Protein AF-A0AAD5X276-F1 (afdb_monomer_lite)

Sequence (140 aa):
MAKGLRSKTKRHFRTIRRQEVFGPVEEARLARLAQKQADAALQEPIKVHQPSSSTSSSSDHSEPTETEDRGRTPAETTSSSTAANDTAMEVDAAPMTKLEKERFMMTGNAFKRRQKARAKSLKRVTGGKVKKGGKAGKKK

InterPro domains:
  IPR019434 Domain of unknown function DUF2423 [PF10338] (1-43)

Foldseek 3Di:
DDDDPPDPVNVVVVVVCCVPPVVVVVVVVVVVVVVVVVVCVPDDPPPPPPPPDDDDDDDDDDDDDDDDDDDDDDDDDDDDDDDDDDDDDPPPPDPPDPLVVLCVPDDVVVSVVVVVVVVVVVCVVVVDDPPPPPPPDDDD

Structure (mmCIF, N/CA/C/O backbone):
data_AF-A0AAD5X276-F1
#
_entry.id   AF-A0AAD5X276-F1
#
loop_
_atom_site.group_PDB
_atom_site.id
_atom_site.type_symbol
_atom_site.label_atom_id
_atom_site.label_alt_id
_atom_site.label_comp_id
_atom_site.label_asym_id
_atom_site.label_entity_id
_atom_site.label_seq_id
_atom_site.pdbx_PDB_ins_code
_atom_site.Cartn_x
_atom_site.Cartn_y
_atom_site.Cartn_z
_atom_site.occupancy
_atom_site.B_iso_or_equiv
_atom_site.auth_seq_id
_atom_site.auth_comp_id
_atom_site.auth_asym_id
_atom_site.auth_atom_id
_atom_site.pdbx_PDB_model_num
ATOM 1 N N . MET A 1 1 ? 16.000 -15.909 -18.037 1.00 77.94 1 MET A N 1
ATOM 2 C CA . MET A 1 1 ? 16.535 -15.303 -16.792 1.00 77.94 1 MET A CA 1
ATOM 3 C C . MET A 1 1 ? 15.391 -14.832 -15.907 1.00 77.94 1 MET A C 1
ATOM 5 O O . MET A 1 1 ? 14.547 -14.070 -16.375 1.00 77.94 1 MET A O 1
ATOM 9 N N . ALA A 1 2 ? 15.356 -15.263 -14.646 1.00 92.38 2 ALA A N 1
ATOM 10 C CA . ALA A 1 2 ? 14.401 -14.735 -13.677 1.00 92.38 2 ALA A CA 1
ATOM 11 C C . ALA A 1 2 ? 14.634 -13.230 -13.449 1.00 92.38 2 ALA A C 1
ATOM 13 O O . ALA A 1 2 ? 15.759 -12.732 -13.510 1.00 92.38 2 ALA A O 1
ATOM 14 N N . LYS A 1 3 ? 13.558 -12.479 -13.202 1.00 96.12 3 LYS A N 1
ATOM 15 C CA . LYS A 1 3 ? 13.661 -11.052 -12.874 1.00 96.12 3 LYS A CA 1
ATOM 16 C C . LYS A 1 3 ? 14.085 -10.898 -11.413 1.00 96.12 3 LYS A C 1
ATOM 18 O O . LYS A 1 3 ? 13.447 -11.461 -10.531 1.00 96.12 3 LYS A O 1
ATOM 23 N N . GLY A 1 4 ? 15.106 -10.079 -11.155 1.00 97.81 4 GLY A N 1
ATOM 24 C CA . GLY A 1 4 ? 15.561 -9.794 -9.792 1.00 97.81 4 GLY A CA 1
ATOM 25 C C . GLY A 1 4 ? 14.534 -9.026 -8.947 1.00 97.81 4 GLY A C 1
ATOM 26 O O . GLY A 1 4 ? 13.644 -8.347 -9.475 1.00 97.81 4 GLY A O 1
ATOM 27 N N . LEU A 1 5 ? 14.711 -9.068 -7.622 1.00 95.50 5 LEU A N 1
ATOM 28 C CA . LEU A 1 5 ? 13.820 -8.451 -6.625 1.00 95.50 5 LEU A CA 1
ATOM 29 C C . LEU A 1 5 ? 13.584 -6.951 -6.861 1.00 95.50 5 LEU A C 1
ATOM 31 O O . LEU A 1 5 ? 12.485 -6.438 -6.656 1.00 95.50 5 LEU A O 1
ATOM 35 N N . ARG A 1 6 ? 14.626 -6.243 -7.309 1.00 96.62 6 ARG A N 1
ATOM 36 C CA . ARG A 1 6 ? 14.604 -4.790 -7.537 1.00 96.62 6 ARG A CA 1
ATOM 37 C C . ARG A 1 6 ? 14.186 -4.404 -8.960 1.00 96.62 6 ARG A C 1
ATOM 39 O O . ARG A 1 6 ? 14.216 -3.220 -9.289 1.00 96.62 6 ARG A O 1
ATOM 46 N N . SER A 1 7 ? 13.803 -5.368 -9.801 1.00 98.19 7 SER A N 1
ATOM 47 C CA . SER A 1 7 ? 13.354 -5.085 -11.167 1.00 98.19 7 SER A CA 1
ATOM 48 C C . SER A 1 7 ? 12.103 -4.197 -11.174 1.00 98.19 7 SER A C 1
ATOM 50 O O . SER A 1 7 ? 11.211 -4.339 -10.334 1.00 98.19 7 SER A O 1
ATOM 52 N N . LYS A 1 8 ? 12.033 -3.266 -12.136 1.00 97.50 8 LYS A N 1
ATOM 53 C CA . LYS A 1 8 ? 10.943 -2.278 -12.225 1.00 97.50 8 LYS A CA 1
ATOM 54 C C . LYS A 1 8 ? 9.577 -2.947 -12.360 1.00 97.50 8 LYS A C 1
ATOM 56 O O . LYS A 1 8 ? 8.656 -2.603 -11.631 1.00 97.50 8 LYS A O 1
ATOM 61 N N . THR A 1 9 ? 9.488 -3.960 -13.217 1.00 97.44 9 THR A N 1
ATOM 62 C CA . THR A 1 9 ? 8.262 -4.726 -13.454 1.00 97.44 9 THR A CA 1
ATOM 63 C C . THR A 1 9 ? 7.765 -5.415 -12.179 1.00 97.44 9 THR A C 1
ATOM 65 O O . THR A 1 9 ? 6.607 -5.252 -11.808 1.00 97.44 9 THR A O 1
ATOM 68 N N . LYS A 1 10 ? 8.634 -6.123 -11.436 1.00 97.56 10 LYS A N 1
ATOM 69 C CA . LYS A 1 10 ? 8.231 -6.767 -10.172 1.00 97.56 10 LYS A CA 1
ATOM 70 C C . LYS A 1 10 ? 7.850 -5.745 -9.103 1.00 97.56 10 LYS A C 1
ATOM 72 O O . LYS A 1 10 ? 6.915 -5.994 -8.350 1.00 97.56 10 LYS A O 1
ATOM 77 N N . ARG A 1 11 ? 8.538 -4.599 -9.033 1.00 98.12 11 ARG A N 1
ATOM 78 C CA . ARG A 1 11 ? 8.180 -3.515 -8.105 1.00 98.12 11 ARG A CA 1
ATOM 79 C C . ARG A 1 11 ?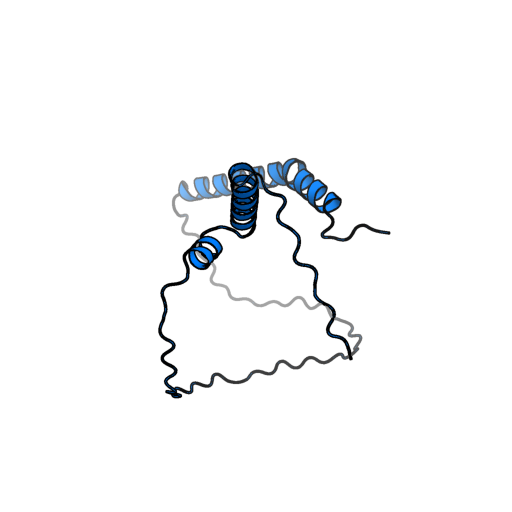 6.789 -2.962 -8.410 1.00 98.12 11 ARG A C 1
ATOM 81 O O . ARG A 1 11 ? 5.999 -2.838 -7.486 1.00 98.12 11 ARG A O 1
ATOM 88 N N . HIS A 1 12 ? 6.487 -2.701 -9.680 1.00 98.19 12 HIS A N 1
ATOM 89 C CA . HIS A 1 12 ? 5.184 -2.197 -10.109 1.00 98.19 12 HIS A CA 1
ATOM 90 C C . HIS A 1 12 ? 4.044 -3.150 -9.718 1.00 98.19 12 HIS A C 1
ATOM 92 O O . HIS A 1 12 ? 3.128 -2.738 -9.016 1.00 98.19 12 HIS A O 1
ATOM 98 N N . PHE A 1 13 ? 4.169 -4.447 -10.017 1.00 98.06 13 PHE A N 1
ATOM 99 C CA . PHE A 1 13 ? 3.175 -5.447 -9.598 1.00 98.06 13 PHE A CA 1
ATOM 100 C C . PHE A 1 13 ? 3.039 -5.601 -8.077 1.00 98.06 13 PHE A C 1
ATOM 102 O O . PHE A 1 13 ? 1.995 -6.021 -7.585 1.00 98.06 13 PHE A O 1
ATOM 109 N N . ARG A 1 14 ? 4.090 -5.312 -7.300 1.00 97.81 14 ARG A N 1
ATOM 110 C CA . ARG A 1 14 ? 3.983 -5.274 -5.832 1.00 97.81 14 ARG A CA 1
ATOM 111 C C . ARG A 1 14 ? 3.217 -4.043 -5.365 1.00 97.81 14 ARG A C 1
ATOM 113 O O . ARG A 1 14 ? 2.455 -4.169 -4.420 1.00 97.81 14 ARG A O 1
ATOM 120 N N . THR A 1 15 ? 3.411 -2.889 -6.001 1.00 98.31 15 THR A N 1
ATOM 121 C CA . THR A 1 15 ? 2.631 -1.681 -5.703 1.00 98.31 15 THR A CA 1
ATOM 122 C C . THR A 1 15 ? 1.148 -1.911 -5.971 1.00 98.31 15 THR A C 1
ATOM 124 O O . THR A 1 15 ? 0.356 -1.662 -5.074 1.00 98.31 15 THR A O 1
ATOM 127 N N . ILE A 1 16 ? 0.803 -2.479 -7.131 1.00 98.06 16 ILE A N 1
ATOM 128 C CA . ILE A 1 16 ? -0.586 -2.820 -7.481 1.00 98.06 16 ILE A CA 1
ATOM 129 C C . ILE A 1 16 ? -1.194 -3.734 -6.412 1.00 98.06 16 ILE A C 1
ATOM 131 O O . ILE A 1 16 ? -2.187 -3.382 -5.791 1.00 98.06 16 ILE A O 1
ATOM 135 N N . ARG A 1 17 ? -0.533 -4.855 -6.086 1.00 98.12 17 ARG A N 1
ATOM 136 C CA . ARG A 1 17 ? -1.032 -5.777 -5.050 1.00 98.12 17 ARG A CA 1
ATOM 137 C C . ARG A 1 17 ? -1.181 -5.131 -3.672 1.00 98.12 17 ARG A C 1
ATOM 139 O O . ARG A 1 17 ? -2.115 -5.459 -2.953 1.00 98.12 17 ARG A O 1
ATOM 146 N N . ARG A 1 18 ? -0.271 -4.231 -3.290 1.00 98.12 18 ARG A N 1
ATOM 147 C CA . ARG A 1 18 ? -0.386 -3.484 -2.027 1.00 98.12 18 ARG A CA 1
ATOM 148 C C . ARG A 1 18 ? -1.633 -2.614 -1.995 1.00 98.12 18 ARG A C 1
ATOM 150 O O . ARG A 1 18 ? -2.264 -2.561 -0.958 1.00 98.12 18 ARG A O 1
ATOM 157 N N . GLN A 1 19 ? -1.973 -1.965 -3.102 1.00 97.25 19 GLN A N 1
ATOM 158 C CA . GLN A 1 19 ? -3.131 -1.076 -3.171 1.00 97.25 19 GLN A CA 1
ATOM 159 C C . GLN A 1 19 ? -4.441 -1.858 -3.277 1.00 97.25 19 GLN A C 1
ATOM 161 O O . GLN A 1 19 ? -5.358 -1.613 -2.508 1.00 97.25 19 GLN A O 1
ATOM 166 N N . GLU A 1 20 ? -4.512 -2.822 -4.192 1.00 97.75 20 GLU A N 1
ATOM 167 C CA . GLU A 1 20 ? -5.773 -3.485 -4.537 1.00 97.75 20 GLU A CA 1
ATOM 168 C C . GLU A 1 20 ? -6.126 -4.643 -3.602 1.00 97.75 20 GLU A C 1
ATOM 170 O O . GLU A 1 20 ? -7.295 -4.861 -3.308 1.00 97.75 20 GLU A O 1
ATOM 175 N N . VAL A 1 21 ? -5.126 -5.400 -3.137 1.00 97.12 21 VAL A N 1
ATOM 176 C CA . VAL A 1 21 ? -5.362 -6.627 -2.358 1.00 97.12 21 VAL A CA 1
ATOM 177 C C . VAL A 1 21 ? -5.140 -6.386 -0.871 1.00 97.12 21 VAL A C 1
ATOM 179 O O . VAL A 1 21 ? -5.981 -6.748 -0.055 1.00 97.12 21 VAL A O 1
ATOM 182 N N . PHE A 1 22 ? -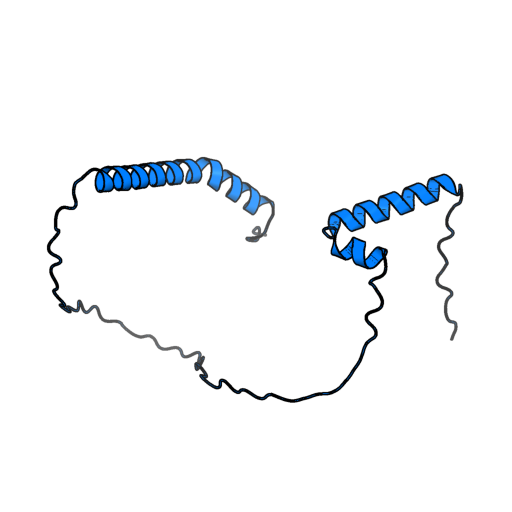4.004 -5.791 -0.501 1.00 97.88 22 PHE A N 1
ATOM 183 C CA . PHE A 1 22 ? -3.628 -5.655 0.911 1.00 97.88 22 PHE A CA 1
ATOM 184 C C . PHE A 1 22 ? -4.196 -4.393 1.572 1.00 97.88 22 PHE A C 1
ATOM 186 O O . PHE A 1 22 ? -4.608 -4.463 2.725 1.00 97.88 22 PHE A O 1
ATOM 193 N N . GLY A 1 23 ? -4.292 -3.283 0.836 1.00 97.81 23 GLY A N 1
ATOM 194 C CA . GLY A 1 23 ? -4.848 -2.008 1.299 1.00 97.81 23 GLY A CA 1
ATOM 195 C C . GLY A 1 23 ? -6.202 -2.136 2.004 1.00 97.81 23 GLY A C 1
ATOM 196 O O . GLY A 1 23 ? -6.272 -1.831 3.194 1.00 97.81 23 GLY A O 1
ATOM 197 N N . PRO A 1 24 ? -7.256 -2.667 1.351 1.00 97.88 24 PRO A N 1
ATOM 198 C CA . PRO A 1 24 ? -8.582 -2.746 1.972 1.00 97.88 24 PRO A CA 1
ATOM 199 C C . PRO A 1 24 ? -8.613 -3.636 3.224 1.00 97.88 24 PRO A C 1
ATOM 201 O O . PRO A 1 24 ? -9.353 -3.369 4.171 1.00 97.88 24 PRO A O 1
ATOM 204 N N . VAL A 1 25 ? -7.793 -4.691 3.265 1.00 97.88 25 VAL A N 1
ATOM 205 C CA . VAL A 1 25 ? -7.711 -5.599 4.420 1.00 97.88 25 VAL A CA 1
ATOM 206 C C . VAL A 1 25 ? -7.050 -4.909 5.615 1.00 97.88 25 VAL A C 1
ATOM 208 O O . VAL A 1 25 ? -7.506 -5.049 6.752 1.00 97.88 25 VAL A O 1
ATOM 211 N N . GLU A 1 26 ? -5.976 -4.161 5.369 1.00 97.56 26 GLU A N 1
ATOM 212 C CA . GLU A 1 26 ? -5.273 -3.399 6.401 1.00 97.56 26 GLU A CA 1
ATOM 213 C C . GLU A 1 26 ? -6.153 -2.270 6.951 1.00 97.56 26 GLU A C 1
ATOM 215 O O . GLU A 1 26 ? -6.250 -2.116 8.169 1.00 97.56 26 GLU A O 1
ATOM 220 N N . GLU A 1 27 ? -6.872 -1.554 6.086 1.00 97.88 27 GLU A N 1
ATOM 221 C CA . GLU A 1 27 ? -7.824 -0.511 6.482 1.00 97.88 27 GLU A CA 1
ATOM 222 C C . GLU A 1 27 ? -8.952 -1.064 7.364 1.00 97.88 27 GLU A C 1
ATOM 224 O O . GLU A 1 27 ? -9.209 -0.528 8.444 1.00 97.88 27 GLU A O 1
ATOM 229 N N . ALA A 1 28 ? -9.573 -2.185 6.981 1.00 97.50 28 ALA A N 1
ATOM 230 C CA . ALA A 1 28 ? -10.612 -2.828 7.788 1.00 97.50 28 ALA A CA 1
ATOM 231 C C . ALA A 1 28 ? -10.088 -3.277 9.165 1.00 97.50 28 ALA A C 1
ATOM 233 O O . ALA A 1 28 ? -10.779 -3.163 10.183 1.00 97.50 28 ALA A O 1
ATOM 234 N N . ARG A 1 29 ? -8.842 -3.764 9.225 1.00 98.25 29 ARG A N 1
ATOM 235 C CA . ARG A 1 29 ? -8.187 -4.128 10.487 1.00 98.25 29 ARG A CA 1
ATOM 236 C C . ARG A 1 29 ? -7.960 -2.904 11.373 1.00 98.25 29 ARG A C 1
ATOM 238 O O . ARG A 1 29 ? -8.217 -2.988 12.574 1.00 98.25 29 ARG A O 1
ATOM 245 N N . LEU A 1 30 ? -7.498 -1.793 10.802 1.00 97.75 30 LEU A N 1
ATOM 246 C CA . LEU A 1 30 ? -7.296 -0.539 11.529 1.00 97.75 30 LEU A CA 1
ATOM 247 C C . LEU A 1 30 ? -8.619 0.023 12.054 1.00 97.75 30 LEU A C 1
ATOM 249 O O . LEU A 1 30 ? -8.686 0.388 13.224 1.00 97.75 30 LEU A O 1
ATOM 253 N N . ALA A 1 31 ? -9.682 -0.001 11.248 1.00 97.62 31 ALA A N 1
ATOM 254 C CA . ALA A 1 31 ? -11.015 0.421 11.674 1.00 97.62 31 ALA A CA 1
ATOM 255 C C . ALA A 1 31 ? -11.521 -0.406 12.868 1.00 97.62 31 ALA A C 1
ATOM 257 O O . ALA A 1 31 ? -11.977 0.155 13.863 1.00 97.62 31 ALA A O 1
ATOM 258 N N . ARG A 1 32 ? -11.359 -1.736 12.826 1.00 97.81 32 ARG A N 1
ATOM 259 C CA . ARG A 1 32 ? -11.728 -2.617 13.947 1.00 97.81 32 ARG A CA 1
ATOM 260 C C . ARG A 1 32 ? -10.922 -2.316 15.213 1.00 97.81 32 ARG A C 1
ATOM 262 O O . ARG A 1 32 ? -11.467 -2.384 16.310 1.00 97.81 32 ARG A O 1
ATOM 269 N N . LEU A 1 33 ? -9.625 -2.035 15.091 1.00 97.62 33 LEU A N 1
ATOM 270 C CA . LEU A 1 33 ? -8.798 -1.681 16.247 1.00 97.62 33 LEU A CA 1
ATOM 271 C C . LEU A 1 33 ? -9.192 -0.322 16.829 1.00 97.62 33 LEU A C 1
ATOM 273 O O . LEU A 1 33 ? -9.289 -0.206 18.046 1.00 97.62 33 LEU A O 1
ATOM 277 N N . ALA A 1 34 ? -9.475 0.664 15.979 1.00 96.81 34 ALA A N 1
ATOM 278 C CA . ALA A 1 34 ? -9.942 1.978 16.406 1.00 96.81 34 ALA A CA 1
ATOM 279 C C . ALA A 1 34 ? -11.290 1.893 17.141 1.00 96.81 34 ALA A C 1
ATOM 281 O O . ALA A 1 34 ? -11.442 2.501 18.195 1.00 96.81 34 ALA A O 1
ATOM 282 N N . GLN A 1 35 ? -12.232 1.082 16.647 1.00 95.88 35 GLN A N 1
ATOM 283 C CA . GLN A 1 35 ? -13.504 0.821 17.334 1.00 95.88 35 GLN A CA 1
ATOM 284 C C . GLN A 1 35 ? -13.282 0.215 18.719 1.00 95.88 35 GLN A C 1
ATOM 286 O O . GLN A 1 35 ? -13.760 0.759 19.703 1.00 95.88 35 GLN A O 1
ATOM 291 N N . LYS A 1 36 ? -12.459 -0.835 18.822 1.00 95.38 36 LYS A N 1
ATOM 292 C CA . LYS A 1 36 ? -12.124 -1.440 20.122 1.00 95.38 36 LYS A CA 1
ATOM 293 C C . LYS A 1 36 ? -11.503 -0.443 21.100 1.00 95.38 36 LYS A C 1
ATOM 295 O O . LYS A 1 36 ? -11.751 -0.537 22.295 1.00 95.38 36 LYS A O 1
ATOM 300 N N . GLN A 1 37 ? -10.678 0.478 20.605 1.00 95.00 37 GLN A N 1
ATOM 301 C CA . GLN A 1 37 ? -10.087 1.532 21.429 1.00 95.00 37 GLN A CA 1
ATOM 302 C C . GLN A 1 37 ? -11.135 2.549 21.892 1.00 95.00 37 GLN A C 1
ATOM 304 O O . GLN A 1 37 ? -11.103 2.949 23.051 1.00 95.00 37 GLN A O 1
ATOM 309 N N . ALA A 1 38 ? -12.072 2.936 21.023 1.00 93.50 38 ALA A N 1
ATOM 310 C CA . ALA A 1 38 ? -13.175 3.822 21.384 1.00 93.50 38 ALA A CA 1
ATOM 311 C C . ALA A 1 38 ? -14.115 3.168 22.409 1.00 93.50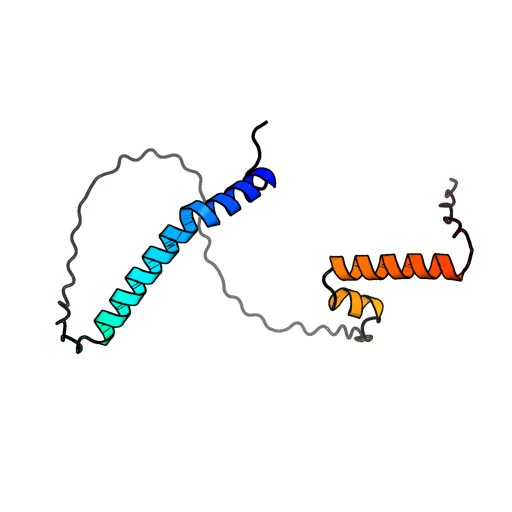 38 ALA A C 1
ATOM 313 O O . ALA A 1 38 ? -14.433 3.780 23.425 1.00 93.50 38 ALA A O 1
ATOM 314 N N . ASP A 1 39 ? -14.483 1.904 22.196 1.00 91.56 39 ASP A N 1
ATOM 315 C CA . ASP A 1 39 ? -15.331 1.140 23.115 1.00 91.56 39 ASP A CA 1
ATOM 316 C C . ASP A 1 39 ? -14.665 0.990 24.491 1.00 91.56 39 ASP A C 1
ATOM 318 O O . ASP A 1 39 ? -15.312 1.172 25.520 1.00 91.56 39 ASP A O 1
ATOM 322 N N . ALA A 1 40 ? -13.355 0.719 24.518 1.00 89.12 40 ALA A N 1
ATOM 323 C CA . ALA A 1 40 ? -12.580 0.632 25.754 1.00 89.12 40 ALA A CA 1
ATOM 324 C C . ALA A 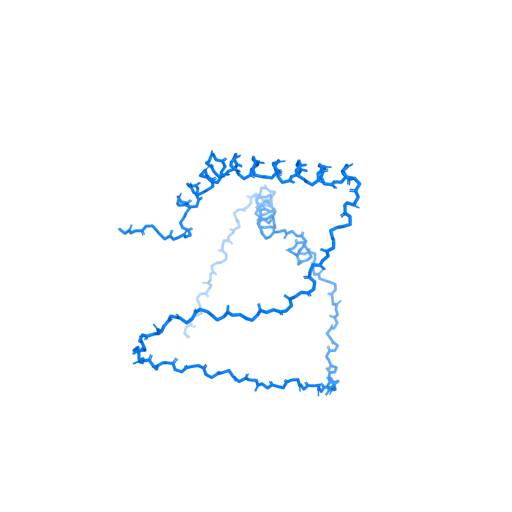1 40 ? -12.440 1.978 26.483 1.00 89.12 40 ALA A C 1
ATOM 326 O O . ALA A 1 40 ? -12.280 1.984 27.697 1.00 89.12 40 ALA A O 1
ATOM 327 N N . ALA A 1 41 ? -12.487 3.107 25.768 1.00 85.88 41 ALA A N 1
ATOM 328 C CA . ALA A 1 41 ? -12.456 4.437 26.376 1.00 85.88 41 ALA A CA 1
ATOM 329 C C . ALA A 1 41 ? -13.816 4.855 26.962 1.00 85.88 41 ALA A C 1
ATOM 331 O O . ALA A 1 41 ? -13.855 5.655 27.894 1.00 85.88 41 ALA A O 1
ATOM 332 N N . LEU A 1 42 ? -14.921 4.342 26.408 1.00 83.62 42 LEU A N 1
ATOM 333 C CA . LEU A 1 42 ? -16.280 4.610 26.889 1.00 83.62 42 LEU A CA 1
ATOM 334 C C . LEU A 1 42 ? -16.677 3.726 28.074 1.00 83.62 42 LEU A C 1
ATOM 336 O O . LEU A 1 42 ? -17.507 4.125 28.887 1.00 83.62 42 LEU A O 1
ATOM 340 N N . GLN A 1 43 ? -16.108 2.526 28.173 1.00 79.06 43 GLN A N 1
ATOM 341 C CA . GLN A 1 43 ? -16.258 1.704 29.366 1.00 79.06 43 GLN A CA 1
ATOM 342 C C . GLN A 1 43 ? -15.466 2.355 30.504 1.00 79.06 43 GLN A C 1
ATOM 344 O O . GLN A 1 43 ? -14.263 2.582 30.375 1.00 79.06 43 GLN A O 1
ATOM 349 N N . GLU A 1 44 ? -16.136 2.663 31.622 1.00 66.38 44 GLU A N 1
ATOM 350 C CA . GLU A 1 44 ? -15.438 3.053 32.850 1.00 66.38 44 GLU A CA 1
ATOM 351 C C . GLU A 1 44 ? -14.339 2.031 33.152 1.00 66.38 44 GLU A C 1
ATOM 353 O O . GLU A 1 44 ? -14.543 0.846 32.867 1.00 66.38 44 GLU A O 1
ATOM 358 N N . PRO A 1 45 ? -13.179 2.446 33.699 1.00 67.19 45 PRO A N 1
ATOM 359 C CA . PRO A 1 45 ? -12.071 1.541 33.939 1.00 67.19 45 PRO A CA 1
ATOM 360 C C . PRO A 1 45 ? -12.536 0.449 34.898 1.00 67.19 45 PRO A C 1
ATOM 362 O O . PRO A 1 45 ? -12.515 0.611 36.121 1.00 67.19 45 PRO A O 1
ATOM 365 N N . ILE A 1 46 ? -12.952 -0.687 34.336 1.00 63.38 46 ILE A N 1
ATOM 366 C CA . ILE A 1 46 ? -13.131 -1.917 35.080 1.00 63.38 46 ILE A CA 1
ATOM 367 C C . ILE A 1 46 ? -11.759 -2.128 35.698 1.00 63.38 46 ILE A C 1
ATOM 369 O O . ILE A 1 46 ? -10.772 -2.295 34.979 1.00 63.38 46 ILE A O 1
ATOM 373 N N . LYS A 1 47 ? -11.677 -2.017 37.028 1.00 61.75 47 LYS A N 1
ATOM 374 C CA . LYS A 1 47 ? -10.490 -2.364 37.803 1.00 61.75 47 LYS A CA 1
ATOM 375 C C . LYS A 1 47 ? -10.236 -3.846 37.559 1.00 61.75 47 LYS A C 1
ATOM 377 O O . LYS A 1 47 ? -10.675 -4.698 38.325 1.00 61.75 47 LYS A O 1
ATOM 382 N N . VAL A 1 48 ? -9.579 -4.161 36.449 1.00 63.06 48 VAL A N 1
ATOM 383 C CA . VAL A 1 48 ? -9.045 -5.483 36.185 1.00 63.06 48 VAL A CA 1
ATOM 384 C C . VAL A 1 48 ? -7.950 -5.630 37.222 1.00 63.06 48 VAL A C 1
ATOM 386 O O . VAL A 1 48 ? -6.872 -5.050 37.090 1.00 63.06 48 VAL A O 1
ATOM 389 N N . HIS A 1 49 ? -8.273 -6.328 38.311 1.00 54.53 49 HIS A N 1
ATOM 390 C CA . HIS A 1 49 ? -7.279 -6.892 39.203 1.00 54.53 49 HIS A CA 1
ATOM 391 C C . HIS A 1 49 ? -6.242 -7.567 38.312 1.00 54.53 49 HIS A C 1
ATOM 393 O O . HIS A 1 49 ? -6.546 -8.567 37.666 1.00 54.53 49 HIS A O 1
ATOM 399 N N . GLN A 1 50 ? -5.047 -6.984 38.220 1.00 55.16 50 GLN A N 1
ATOM 400 C CA . GLN A 1 50 ? -3.913 -7.697 37.667 1.00 55.16 50 GLN A CA 1
ATOM 401 C C . GLN A 1 50 ? -3.709 -8.932 38.546 1.00 55.16 50 GLN A C 1
ATOM 403 O O . GLN A 1 50 ? -3.431 -8.759 39.737 1.00 55.16 50 GLN A O 1
ATOM 408 N N . PRO A 1 51 ? -3.810 -10.166 38.025 1.00 50.75 51 PRO A N 1
ATOM 409 C CA . PRO A 1 51 ? -3.153 -11.263 38.693 1.00 50.75 51 PRO A CA 1
ATOM 410 C C . PRO A 1 51 ? -1.653 -11.046 38.493 1.00 50.75 51 PRO A C 1
ATOM 412 O O . PRO A 1 51 ? -1.075 -11.356 37.452 1.00 50.75 51 PRO A O 1
ATOM 415 N N . SER A 1 52 ? -1.018 -10.461 39.504 1.00 57.25 52 SER A N 1
ATOM 416 C CA . SER A 1 52 ? 0.403 -10.648 39.741 1.00 57.25 52 SER A CA 1
ATOM 417 C C . SER A 1 52 ? 0.632 -12.140 40.001 1.00 57.25 52 SER A C 1
ATOM 419 O O . SER A 1 52 ? 0.519 -12.603 41.133 1.00 57.25 52 SER A O 1
ATOM 421 N N . SER A 1 53 ? 0.905 -12.915 38.957 1.00 50.84 53 SER A N 1
ATOM 422 C CA . SER A 1 53 ? 1.379 -14.291 39.102 1.00 50.84 53 SER A CA 1
ATOM 423 C C . SER A 1 53 ? 2.421 -14.598 38.036 1.00 50.84 53 SER A C 1
ATOM 425 O O . SER A 1 53 ? 2.138 -15.065 36.936 1.00 50.84 53 SER A O 1
ATOM 427 N N . SER A 1 54 ? 3.658 -14.313 38.417 1.00 53.00 54 SER A N 1
ATOM 428 C CA . SER A 1 54 ? 4.844 -15.092 38.089 1.00 53.00 54 SER A CA 1
ATOM 429 C C . SER A 1 54 ? 4.588 -16.605 38.175 1.00 53.00 54 SER A C 1
ATOM 431 O O . SER A 1 54 ? 4.429 -17.115 39.281 1.00 53.00 54 SER A O 1
ATOM 433 N N . THR A 1 55 ? 4.585 -17.327 37.048 1.00 44.88 55 THR A N 1
ATOM 434 C CA . THR A 1 55 ? 4.824 -18.792 36.955 1.00 44.88 55 THR A CA 1
ATOM 435 C C . THR A 1 55 ? 5.124 -19.121 35.476 1.00 44.88 55 THR A C 1
ATOM 437 O O . THR A 1 55 ? 4.236 -19.039 34.639 1.00 44.88 55 THR A O 1
ATOM 440 N N . SER A 1 56 ? 6.371 -19.203 34.998 1.00 52.03 56 SER A N 1
ATOM 441 C CA . SER A 1 56 ? 7.242 -20.396 34.981 1.00 52.03 56 SER A CA 1
ATOM 442 C C . SER A 1 56 ? 6.531 -21.737 34.709 1.00 52.03 56 SER A C 1
ATOM 444 O O . SER A 1 56 ? 6.146 -22.431 35.641 1.00 52.03 56 SER A O 1
ATOM 446 N N . SER A 1 57 ? 6.406 -22.134 33.441 1.00 47.75 57 SER A N 1
ATOM 447 C CA . SER A 1 57 ? 6.414 -23.546 32.990 1.00 47.75 57 SER A CA 1
ATOM 448 C C . SER A 1 57 ? 6.592 -23.551 31.463 1.00 47.75 57 SER A C 1
ATOM 450 O O . SER A 1 57 ? 5.747 -23.057 30.728 1.00 47.75 57 SER A O 1
ATOM 452 N N . SER A 1 58 ? 7.796 -23.773 30.930 1.00 48.97 58 SER A N 1
ATOM 453 C CA . SER A 1 58 ? 8.388 -25.089 30.639 1.00 48.97 58 SER A CA 1
ATOM 454 C C . SER A 1 58 ? 7.420 -26.039 29.918 1.00 48.97 58 SER A C 1
ATOM 456 O O . SER A 1 58 ? 6.683 -26.786 30.555 1.00 48.97 58 SER A O 1
ATOM 458 N N . SER A 1 59 ? 7.470 -26.046 28.587 1.00 50.00 59 SER A N 1
ATOM 459 C CA . SER A 1 59 ? 7.108 -27.219 27.789 1.00 50.00 59 SER A CA 1
ATOM 460 C C . SER A 1 59 ? 8.276 -27.513 26.866 1.00 50.00 59 SER A C 1
ATOM 462 O O . SER A 1 59 ? 8.440 -26.906 25.810 1.00 50.00 59 SER A O 1
ATOM 464 N N . ASP A 1 60 ? 9.090 -28.421 27.372 1.00 48.47 60 ASP A N 1
ATOM 465 C CA . ASP A 1 60 ? 10.170 -29.153 26.743 1.00 48.47 60 ASP A CA 1
ATOM 466 C C . ASP A 1 60 ? 9.700 -29.786 25.418 1.00 48.47 60 ASP A C 1
ATOM 468 O O . ASP A 1 60 ? 8.750 -30.572 25.399 1.00 48.47 60 ASP A O 1
ATOM 472 N N . HIS A 1 61 ? 10.342 -29.446 24.301 1.00 48.00 61 HIS A N 1
ATOM 473 C CA . HIS A 1 61 ? 10.406 -30.361 23.166 1.00 48.00 61 HIS A CA 1
ATOM 474 C C . HIS A 1 61 ? 11.808 -30.288 22.570 1.00 48.00 61 HIS A C 1
ATOM 476 O O . HIS A 1 61 ? 12.238 -29.270 22.030 1.00 48.00 61 HIS A O 1
ATOM 482 N N . SER A 1 62 ? 12.513 -31.385 22.793 1.00 48.59 62 SER A N 1
ATOM 483 C CA . SER A 1 62 ? 13.908 -31.668 22.523 1.00 48.59 62 SER A CA 1
ATOM 484 C C . SER A 1 62 ? 14.300 -31.515 21.053 1.00 48.59 62 SER A C 1
ATOM 486 O O . SER A 1 62 ? 13.581 -31.926 20.143 1.00 48.59 62 SER A O 1
ATOM 488 N N . GLU A 1 63 ? 15.500 -30.970 20.849 1.00 49.31 63 GLU A N 1
ATOM 489 C CA . GLU A 1 63 ? 16.258 -31.063 19.600 1.00 49.31 63 GLU A CA 1
ATOM 490 C C . GLU A 1 63 ? 16.610 -32.522 19.244 1.00 49.31 63 GLU A C 1
ATOM 492 O O . GLU A 1 63 ? 16.616 -33.406 20.107 1.00 49.31 63 GLU A O 1
ATOM 497 N N . PRO A 1 64 ? 17.018 -32.763 17.987 1.00 56.34 64 PRO A N 1
ATOM 498 C CA . PRO A 1 64 ? 18.411 -33.172 17.829 1.00 56.34 64 PRO A CA 1
ATOM 499 C C . PRO A 1 64 ? 19.234 -32.176 17.006 1.00 56.34 64 PRO A C 1
ATOM 501 O O . PRO A 1 64 ? 18.901 -31.806 15.881 1.00 56.34 64 PRO A O 1
ATOM 504 N N . THR A 1 65 ? 20.355 -31.810 17.616 1.00 48.56 65 THR A N 1
ATOM 505 C CA . THR A 1 65 ? 21.542 -31.172 17.062 1.00 48.56 65 THR A CA 1
ATOM 506 C C . THR A 1 65 ? 22.097 -31.935 15.854 1.00 48.56 65 THR A C 1
ATOM 508 O O . THR A 1 65 ? 22.488 -33.094 15.995 1.00 48.56 65 THR A O 1
ATOM 511 N N . GLU A 1 66 ? 22.277 -31.256 14.721 1.00 49.25 66 GLU A N 1
ATOM 512 C CA . GLU A 1 66 ? 23.421 -31.515 13.842 1.00 49.25 66 GLU A CA 1
ATOM 513 C C . GLU A 1 66 ? 24.290 -30.258 13.784 1.00 49.25 66 GLU A C 1
ATOM 515 O O . GLU A 1 66 ? 23.894 -29.172 13.358 1.00 49.25 66 GLU A O 1
ATOM 520 N N . THR A 1 67 ? 25.489 -30.440 14.312 1.00 54.53 67 THR A N 1
ATOM 521 C CA . THR A 1 67 ? 26.623 -29.532 14.342 1.00 54.53 67 THR A CA 1
ATOM 522 C C . THR A 1 67 ? 27.221 -29.368 12.949 1.00 54.53 67 THR A C 1
ATOM 524 O O . THR A 1 67 ? 27.753 -30.339 12.434 1.00 54.53 67 THR A O 1
ATOM 527 N N . GLU A 1 68 ? 27.260 -28.148 12.408 1.00 50.25 68 GLU A N 1
ATOM 528 C CA . GLU A 1 68 ? 28.401 -27.665 11.608 1.00 50.25 68 GLU A CA 1
ATOM 529 C C . GLU A 1 68 ? 28.594 -26.153 11.815 1.00 50.25 68 GLU A C 1
ATOM 531 O O . GLU A 1 68 ? 28.067 -25.287 11.118 1.00 50.25 68 GLU A O 1
ATOM 536 N N . ASP A 1 69 ? 29.331 -25.866 12.881 1.00 53.62 69 ASP A N 1
ATOM 537 C CA . ASP A 1 69 ? 30.450 -24.929 12.954 1.00 53.62 69 ASP A CA 1
ATOM 538 C C . ASP A 1 69 ? 30.693 -24.004 11.735 1.00 53.62 69 ASP A C 1
ATOM 540 O O . ASP A 1 69 ? 31.362 -24.356 10.762 1.00 53.62 69 ASP A O 1
ATOM 544 N N . ARG A 1 70 ? 30.231 -22.751 11.825 1.00 45.69 70 ARG A N 1
ATOM 545 C CA . ARG A 1 70 ? 30.936 -21.608 11.220 1.00 45.69 70 ARG A CA 1
ATOM 546 C C . ARG A 1 70 ? 30.890 -20.419 12.161 1.00 45.69 70 ARG A C 1
ATOM 548 O O . ARG A 1 70 ? 29.939 -19.637 12.178 1.00 45.69 70 ARG A O 1
ATOM 555 N N . GLY A 1 71 ? 31.964 -20.318 12.935 1.00 53.16 71 GLY A N 1
ATOM 556 C CA . GLY A 1 71 ? 32.210 -19.292 13.928 1.00 53.16 71 GLY A CA 1
ATOM 557 C C . GLY A 1 71 ? 31.877 -17.865 13.495 1.00 53.16 71 GLY A C 1
ATOM 558 O O . GLY A 1 71 ? 32.245 -17.380 12.422 1.00 53.16 71 GLY A O 1
ATOM 559 N N . ARG A 1 72 ? 31.245 -17.154 14.425 1.00 55.47 72 ARG A N 1
ATOM 560 C CA . ARG A 1 72 ? 31.373 -15.708 14.548 1.00 55.47 72 ARG A CA 1
ATOM 561 C C . ARG A 1 72 ? 31.247 -15.349 16.022 1.00 55.47 72 ARG A C 1
ATOM 563 O O . ARG A 1 72 ? 30.151 -15.271 16.564 1.00 55.47 72 ARG A O 1
ATOM 570 N N . THR A 1 73 ? 32.393 -15.193 16.668 1.00 58.66 73 THR A N 1
ATOM 571 C CA . THR A 1 73 ? 32.495 -14.684 18.034 1.00 58.66 73 THR A CA 1
ATOM 572 C C . THR A 1 73 ? 31.964 -13.243 18.092 1.00 58.66 73 THR A C 1
ATOM 574 O O . THR A 1 73 ? 32.258 -12.446 17.193 1.00 58.66 73 THR A O 1
ATOM 577 N N . PRO A 1 74 ? 31.176 -12.868 19.115 1.00 50.75 74 PRO A N 1
ATOM 578 C CA . PRO A 1 74 ? 30.881 -11.473 19.400 1.00 50.75 74 PRO A CA 1
ATOM 579 C C . PRO A 1 74 ? 32.039 -10.889 20.216 1.00 50.75 74 PRO A C 1
ATOM 581 O O . PRO A 1 74 ? 32.195 -11.188 21.395 1.00 50.75 74 PRO A O 1
ATOM 584 N N . ALA A 1 75 ? 32.868 -10.061 19.585 1.00 45.34 75 ALA A N 1
ATOM 585 C CA . ALA A 1 75 ? 33.777 -9.197 20.323 1.00 45.34 75 ALA A CA 1
ATOM 586 C C . ALA A 1 75 ? 32.987 -7.984 20.835 1.00 45.34 75 ALA A C 1
ATOM 588 O O . ALA A 1 75 ? 32.731 -7.030 20.100 1.00 45.34 75 ALA A O 1
ATOM 589 N N . GLU A 1 76 ? 32.593 -8.040 22.104 1.00 50.66 76 GLU A N 1
ATOM 590 C CA . GLU A 1 76 ? 32.572 -6.852 22.952 1.00 50.66 76 GLU A CA 1
ATOM 591 C C . GLU A 1 76 ? 33.980 -6.261 22.958 1.00 50.66 76 GLU A C 1
ATOM 593 O O . GLU A 1 76 ? 34.910 -6.998 23.271 1.00 50.66 76 GLU A O 1
ATOM 598 N N . THR A 1 77 ? 34.164 -4.968 22.670 1.00 44.44 77 THR A N 1
ATOM 599 C CA . THR A 1 77 ? 34.949 -4.091 23.558 1.00 44.44 77 THR A CA 1
ATOM 600 C C . THR A 1 77 ? 34.870 -2.608 23.179 1.00 44.44 77 THR A C 1
ATOM 602 O O . THR A 1 77 ? 34.896 -2.218 22.014 1.00 44.44 77 THR A O 1
ATOM 605 N N . THR A 1 78 ? 34.893 -1.804 24.244 1.00 43.78 78 THR A N 1
ATOM 606 C CA . THR A 1 78 ? 35.531 -0.486 24.377 1.00 43.78 78 THR A CA 1
ATOM 607 C C . THR A 1 78 ? 34.869 0.732 23.737 1.00 43.78 78 THR A C 1
ATOM 609 O O . THR A 1 78 ? 35.226 1.212 22.667 1.00 43.78 78 THR A O 1
ATOM 612 N N . SER A 1 79 ? 34.011 1.348 24.546 1.00 51.38 79 SER A N 1
ATOM 613 C CA . SER A 1 79 ? 34.130 2.765 24.890 1.00 51.38 79 SER A CA 1
ATOM 614 C C . SER A 1 79 ? 35.586 3.173 25.176 1.00 51.38 79 SER A C 1
ATOM 616 O O . SER A 1 79 ? 36.186 2.682 26.132 1.00 51.38 79 SER A O 1
ATOM 618 N N . SER A 1 80 ? 36.124 4.117 24.404 1.00 47.69 80 SER A N 1
ATOM 619 C CA . SER A 1 80 ? 37.290 4.913 24.798 1.00 47.69 80 SER A CA 1
ATOM 620 C C . SER A 1 80 ? 37.112 6.357 24.339 1.00 47.69 80 SER A C 1
ATOM 622 O O . SER A 1 80 ? 37.192 6.688 23.157 1.00 47.69 80 SER A O 1
ATOM 624 N N . SER A 1 81 ? 36.852 7.207 25.322 1.00 48.84 81 SER A N 1
ATOM 625 C CA . SER A 1 81 ? 37.119 8.634 25.309 1.00 48.84 81 SER A CA 1
ATOM 626 C C . SER A 1 81 ? 38.605 8.908 25.073 1.00 48.84 81 SER A C 1
ATOM 628 O O . SER A 1 81 ? 39.434 8.436 25.849 1.00 48.84 81 SER A O 1
ATOM 630 N N . THR A 1 82 ? 38.921 9.776 24.117 1.00 41.72 82 THR A N 1
ATOM 631 C CA . THR A 1 82 ? 40.109 10.629 24.215 1.00 41.72 82 THR A CA 1
ATOM 632 C C . THR A 1 82 ? 39.846 11.937 23.490 1.00 41.72 82 THR A C 1
ATOM 634 O O . THR A 1 82 ? 39.680 11.999 22.274 1.00 41.72 82 THR A O 1
ATOM 637 N N . ALA A 1 83 ? 39.751 12.979 24.308 1.00 43.47 83 ALA A N 1
ATOM 638 C CA . ALA A 1 83 ? 39.900 14.362 23.921 1.00 43.47 83 ALA A CA 1
ATOM 639 C C . ALA A 1 83 ? 41.309 14.628 23.359 1.00 43.47 83 ALA A C 1
ATOM 641 O O . ALA A 1 83 ? 42.234 13.849 23.584 1.00 43.47 83 ALA A O 1
ATOM 642 N N . ALA A 1 84 ? 41.432 15.794 22.725 1.00 49.09 84 ALA A N 1
ATOM 643 C CA . ALA A 1 84 ? 42.664 16.460 22.312 1.00 49.09 84 ALA A CA 1
ATOM 644 C C . ALA A 1 84 ? 43.396 15.852 21.103 1.00 49.09 84 ALA A C 1
ATOM 646 O O . ALA A 1 84 ? 44.299 15.032 21.219 1.00 49.09 84 ALA A O 1
ATOM 647 N N . ASN A 1 85 ? 43.070 16.389 19.928 1.00 45.31 85 ASN A N 1
ATOM 648 C CA . ASN A 1 85 ? 44.111 16.972 19.089 1.00 45.31 85 ASN A CA 1
ATOM 649 C C . ASN A 1 85 ? 43.568 18.253 18.456 1.00 45.31 85 ASN A C 1
ATOM 651 O O . ASN A 1 85 ? 42.898 18.238 17.425 1.00 45.31 85 ASN A O 1
ATOM 655 N N . ASP A 1 86 ? 43.864 19.357 19.142 1.00 45.09 86 ASP A N 1
ATOM 656 C CA . ASP A 1 86 ? 44.104 20.647 18.516 1.00 45.09 86 ASP A CA 1
ATOM 657 C C . ASP A 1 86 ? 45.148 20.447 17.417 1.00 45.09 86 ASP A C 1
ATOM 659 O O . ASP A 1 86 ? 46.326 20.194 17.667 1.00 45.09 86 ASP A O 1
ATOM 663 N N . THR A 1 87 ? 44.722 20.548 16.167 1.00 44.72 87 THR A N 1
ATOM 664 C CA . THR A 1 87 ? 45.621 20.966 15.099 1.00 44.72 87 THR A CA 1
ATOM 665 C C . THR A 1 87 ? 44.820 21.862 14.182 1.00 44.72 87 THR A C 1
ATOM 667 O O . THR A 1 87 ? 44.029 21.415 13.352 1.00 44.72 87 THR A O 1
ATOM 670 N N . ALA A 1 88 ? 45.008 23.155 14.415 1.00 48.81 88 ALA A N 1
ATOM 671 C CA . ALA A 1 88 ? 44.597 24.238 13.556 1.00 48.81 88 ALA A CA 1
ATOM 672 C C . ALA A 1 88 ? 44.895 23.912 12.084 1.00 48.81 88 ALA A C 1
ATOM 674 O O . ALA A 1 88 ? 46.045 23.867 11.656 1.00 48.81 88 ALA A O 1
ATOM 675 N N . MET A 1 89 ? 43.834 23.724 11.308 1.00 42.72 89 MET A N 1
ATOM 676 C CA . MET A 1 89 ? 43.800 24.099 9.900 1.00 42.72 89 MET A CA 1
ATOM 677 C C . MET A 1 89 ? 42.556 24.963 9.748 1.00 42.72 89 MET A C 1
ATOM 679 O O . MET A 1 89 ? 41.460 24.499 9.436 1.00 42.72 89 MET A O 1
ATOM 683 N N . GLU A 1 90 ? 42.753 26.233 10.076 1.00 49.66 90 GLU A N 1
ATOM 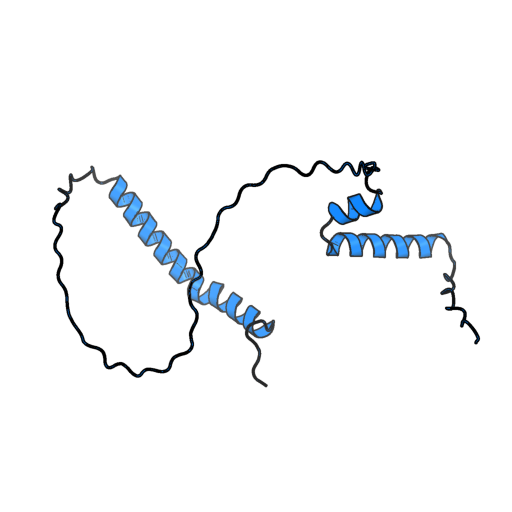684 C CA . GLU A 1 90 ? 41.982 27.361 9.585 1.00 49.66 90 GLU A CA 1
ATOM 685 C C . GLU A 1 90 ? 41.924 27.250 8.054 1.00 49.66 90 GLU A C 1
ATOM 687 O O . GLU A 1 90 ? 42.842 27.636 7.337 1.00 49.66 90 GLU A O 1
ATOM 692 N N . VAL A 1 91 ? 40.881 26.598 7.543 1.00 52.12 91 VAL A N 1
ATOM 693 C CA . VAL A 1 91 ? 40.529 26.692 6.130 1.00 52.12 91 VAL A CA 1
ATOM 694 C C . VAL A 1 91 ? 39.488 27.782 6.075 1.00 52.12 91 VAL A C 1
ATOM 696 O O . VAL A 1 91 ? 38.321 27.534 6.384 1.00 52.12 91 VAL A O 1
ATOM 699 N N . ASP A 1 92 ? 39.946 28.988 5.744 1.00 49.81 92 ASP A N 1
ATOM 700 C CA . ASP A 1 92 ? 39.124 30.119 5.337 1.00 49.81 92 ASP A CA 1
ATOM 701 C C . ASP A 1 92 ? 37.844 29.615 4.669 1.00 49.81 92 ASP A C 1
ATOM 703 O O . ASP A 1 92 ? 37.863 29.072 3.557 1.00 49.81 92 ASP A O 1
ATOM 707 N N . ALA A 1 93 ? 36.723 29.743 5.382 1.00 61.75 93 ALA A N 1
ATOM 708 C CA . ALA A 1 93 ? 35.408 29.368 4.896 1.00 61.75 93 ALA A CA 1
ATOM 709 C C . ALA A 1 93 ? 34.983 30.393 3.842 1.00 61.75 93 ALA A C 1
ATOM 711 O O . ALA A 1 93 ? 34.111 31.234 4.067 1.00 61.75 93 ALA A O 1
ATOM 712 N N . ALA A 1 94 ? 35.629 30.336 2.677 1.00 71.06 94 ALA A N 1
ATOM 713 C CA . ALA A 1 94 ? 35.213 31.075 1.509 1.00 71.06 94 ALA A CA 1
ATOM 714 C C . ALA A 1 94 ? 33.726 30.753 1.290 1.00 71.06 94 ALA A C 1
ATOM 716 O O . ALA A 1 94 ? 33.353 29.572 1.242 1.00 71.06 94 ALA A O 1
ATOM 717 N N . PRO A 1 95 ? 32.845 31.766 1.207 1.00 77.94 95 PRO A N 1
ATOM 718 C CA . PRO A 1 95 ? 31.428 31.518 1.019 1.00 77.94 95 PRO A CA 1
ATOM 719 C C . PRO A 1 95 ? 31.265 30.670 -0.242 1.00 77.94 95 PRO A C 1
ATOM 721 O O . PRO A 1 95 ? 31.742 31.068 -1.307 1.00 77.94 95 PRO A O 1
ATOM 724 N N . MET A 1 96 ? 30.625 29.497 -0.103 1.00 74.94 96 MET A N 1
ATOM 725 C CA . MET A 1 96 ? 30.438 28.548 -1.207 1.00 74.94 96 MET A CA 1
ATOM 726 C C . MET A 1 96 ? 30.070 29.287 -2.487 1.00 74.94 96 MET A C 1
ATOM 728 O O . MET A 1 96 ? 29.194 30.165 -2.481 1.00 74.94 96 MET A O 1
ATOM 732 N N . THR A 1 97 ? 30.706 28.914 -3.597 1.00 83.75 97 THR A N 1
ATOM 733 C CA . THR A 1 97 ? 30.424 29.572 -4.869 1.00 83.75 97 THR A CA 1
ATOM 734 C C . THR A 1 97 ? 28.929 29.455 -5.174 1.00 83.75 97 THR A C 1
ATOM 736 O O . THR A 1 97 ? 28.268 28.475 -4.815 1.00 83.75 97 THR A O 1
ATOM 739 N N . LYS A 1 98 ? 28.346 30.454 -5.851 1.00 81.06 98 LYS A N 1
ATOM 740 C CA . LYS A 1 98 ? 26.896 30.463 -6.146 1.00 81.06 98 LYS A CA 1
ATOM 741 C C . LYS A 1 98 ? 26.430 29.160 -6.819 1.00 81.06 98 LYS A C 1
ATOM 743 O O . LYS A 1 98 ? 25.309 28.718 -6.591 1.00 81.06 98 LYS A O 1
ATOM 748 N N . LEU A 1 99 ? 27.299 28.526 -7.611 1.00 76.88 99 LEU A N 1
ATOM 749 C CA . LEU A 1 99 ? 27.027 27.244 -8.263 1.00 76.88 99 LEU A CA 1
ATOM 750 C C . LEU A 1 99 ? 27.009 26.061 -7.288 1.00 76.88 99 LEU A C 1
ATOM 752 O O . LEU A 1 99 ? 26.170 25.174 -7.435 1.00 76.88 99 LEU A O 1
ATOM 756 N N . GLU A 1 100 ? 27.899 26.041 -6.302 1.00 79.94 100 GLU A N 1
ATOM 757 C CA . GLU A 1 100 ? 27.932 25.013 -5.257 1.00 79.94 100 GLU A CA 1
ATOM 758 C C . GLU A 1 100 ? 26.753 25.158 -4.305 1.00 79.94 100 GLU A C 1
ATOM 760 O O . GLU A 1 100 ? 26.083 24.168 -4.010 1.00 79.94 100 GLU A O 1
ATOM 765 N N . LYS A 1 101 ? 26.406 26.394 -3.930 1.00 83.62 101 LYS A N 1
ATOM 766 C CA . LYS A 1 101 ? 25.215 26.680 -3.124 1.00 83.62 101 LYS A CA 1
ATOM 767 C C . LYS A 1 101 ? 23.935 26.235 -3.833 1.00 83.62 101 LYS A C 1
ATOM 769 O O . LYS A 1 101 ? 23.086 25.595 -3.222 1.00 83.62 101 LYS A O 1
ATOM 774 N N . GLU A 1 102 ? 23.808 26.487 -5.137 1.00 76.88 102 GLU A N 1
ATOM 775 C CA . GLU A 1 102 ? 22.673 25.988 -5.926 1.00 76.88 102 GLU A CA 1
ATOM 776 C C . GLU A 1 102 ? 22.674 24.464 -6.084 1.00 76.88 102 GLU A C 1
ATOM 778 O O . GLU A 1 102 ? 21.605 23.854 -6.087 1.00 76.88 102 GLU A O 1
ATOM 783 N N . ARG A 1 103 ? 23.847 23.835 -6.216 1.00 82.38 103 ARG A N 1
ATOM 784 C CA . ARG A 1 103 ? 23.975 22.372 -6.274 1.00 82.38 103 ARG A CA 1
ATOM 785 C C . ARG A 1 103 ? 23.570 21.716 -4.957 1.00 82.38 103 ARG A C 1
ATOM 787 O O . ARG A 1 103 ? 23.021 20.621 -4.990 1.00 82.38 103 ARG A O 1
ATOM 794 N N . PHE A 1 104 ? 23.849 22.377 -3.839 1.00 81.31 104 PHE A N 1
ATOM 795 C CA . PHE A 1 104 ? 23.490 21.929 -2.501 1.00 81.31 104 PHE A CA 1
ATOM 796 C C . PHE A 1 104 ? 21.997 22.141 -2.206 1.00 81.31 104 PHE A C 1
ATOM 798 O O . PHE A 1 104 ? 21.343 21.243 -1.688 1.00 81.31 104 PHE A O 1
ATOM 805 N N . MET A 1 105 ? 21.432 23.293 -2.590 1.00 82.50 105 MET A N 1
ATOM 806 C CA . MET A 1 105 ? 20.025 23.626 -2.318 1.00 82.50 105 MET A CA 1
ATOM 807 C C . MET A 1 105 ? 19.017 22.976 -3.271 1.00 82.50 105 MET A C 1
ATOM 809 O O . MET A 1 105 ? 17.834 22.889 -2.950 1.00 82.50 105 MET A O 1
ATOM 813 N N . MET A 1 106 ? 19.450 22.512 -4.443 1.00 83.94 106 MET A N 1
ATOM 814 C CA . MET A 1 106 ? 18.587 21.796 -5.382 1.00 83.94 106 MET A CA 1
ATOM 815 C C . MET A 1 106 ? 18.860 20.296 -5.332 1.00 83.94 106 MET A C 1
ATOM 817 O O . MET A 1 106 ? 20.005 19.854 -5.394 1.00 83.94 106 MET A O 1
ATOM 821 N N . THR A 1 107 ? 17.802 19.483 -5.358 1.00 74.12 107 THR A N 1
ATOM 822 C CA . THR A 1 107 ? 17.959 18.034 -5.549 1.00 74.12 107 THR A CA 1
ATOM 823 C C . THR A 1 107 ? 18.693 17.772 -6.870 1.00 74.12 107 THR A C 1
ATOM 825 O O . THR A 1 107 ? 18.429 18.421 -7.887 1.00 74.12 107 THR A O 1
ATOM 828 N N . GLY A 1 108 ? 19.649 16.837 -6.886 1.00 75.38 108 GLY A N 1
ATOM 829 C CA . GLY A 1 108 ? 20.624 16.707 -7.983 1.00 75.38 108 GLY A CA 1
ATOM 830 C C . GLY A 1 108 ? 20.028 16.614 -9.401 1.00 75.38 108 GLY A C 1
ATOM 831 O O . GLY A 1 108 ? 20.662 17.041 -10.369 1.00 75.38 108 GLY A O 1
ATOM 832 N N . ASN A 1 109 ? 18.792 16.123 -9.549 1.00 84.00 109 ASN A N 1
ATOM 833 C CA . ASN A 1 109 ? 18.079 16.108 -10.831 1.00 84.00 109 ASN A CA 1
ATOM 834 C C . ASN A 1 109 ? 17.574 17.498 -11.264 1.00 84.00 109 ASN A C 1
ATOM 836 O O . ASN A 1 109 ? 17.654 17.827 -12.451 1.00 84.00 109 ASN A O 1
ATOM 840 N N . ALA A 1 110 ? 17.099 18.331 -10.336 1.00 83.25 110 ALA A N 1
ATOM 841 C CA . ALA A 1 110 ? 16.662 19.700 -10.608 1.00 83.25 110 ALA A CA 1
ATOM 842 C C . ALA A 1 110 ? 17.846 20.596 -11.005 1.00 83.25 110 ALA A C 1
ATOM 844 O O . ALA A 1 110 ? 17.777 21.300 -12.017 1.00 83.25 110 ALA A O 1
ATOM 845 N N . PHE A 1 111 ? 18.977 20.475 -10.302 1.00 85.25 111 PHE A N 1
ATOM 846 C CA . PHE A 1 111 ? 20.208 21.196 -10.639 1.00 85.25 111 PHE A CA 1
ATOM 847 C C . PHE A 1 111 ? 20.693 20.873 -12.062 1.00 85.25 111 PHE A C 1
ATOM 849 O O . PHE A 1 111 ? 20.953 21.771 -12.867 1.00 85.25 111 PHE A O 1
ATOM 856 N N . LYS A 1 112 ? 20.727 19.582 -12.426 1.00 84.00 112 LYS A N 1
ATOM 857 C CA . LYS A 1 112 ? 21.100 19.134 -13.780 1.00 84.00 112 LYS A CA 1
ATOM 858 C C . LYS A 1 112 ? 20.152 19.668 -14.858 1.00 84.00 112 LYS A C 1
ATOM 860 O O . LYS A 1 112 ? 20.611 20.010 -15.949 1.00 84.00 112 LYS A O 1
ATOM 865 N N . ARG A 1 113 ? 18.842 19.747 -14.586 1.00 85.62 113 ARG A N 1
ATOM 866 C CA . ARG A 1 113 ? 17.863 20.336 -15.520 1.00 85.62 113 ARG A CA 1
ATOM 867 C C . ARG A 1 113 ? 18.114 21.832 -15.718 1.00 85.62 113 ARG A C 1
ATOM 869 O O . ARG A 1 113 ? 18.149 22.275 -16.866 1.00 85.62 113 ARG A O 1
ATOM 876 N N . ARG A 1 114 ? 18.367 22.578 -14.639 1.00 85.06 114 ARG A N 1
ATOM 877 C CA . ARG A 1 114 ? 18.663 24.020 -14.683 1.00 85.06 114 ARG A CA 1
ATOM 878 C C . ARG A 1 114 ? 19.957 24.325 -15.444 1.00 85.06 114 ARG A C 1
ATOM 880 O O . ARG A 1 114 ? 19.949 25.173 -16.333 1.00 85.06 114 ARG A O 1
ATOM 887 N N . GLN A 1 115 ? 21.029 23.571 -15.193 1.00 83.50 115 GLN A N 1
ATOM 888 C CA . GLN A 1 115 ? 22.296 23.680 -15.933 1.00 83.50 115 GLN A CA 1
ATOM 889 C C . GLN A 1 115 ? 22.113 23.439 -17.442 1.00 83.50 115 GLN A C 1
ATOM 891 O O . GLN A 1 115 ? 22.570 24.229 -18.269 1.00 83.50 115 GLN A O 1
ATOM 896 N N . LYS A 1 116 ? 21.373 22.388 -17.828 1.00 86.19 116 LYS A N 1
ATOM 897 C CA . LYS A 1 116 ? 21.082 22.097 -19.244 1.00 86.19 116 LYS A CA 1
ATOM 898 C C . LYS A 1 116 ? 20.249 23.191 -19.914 1.00 86.19 116 LYS A C 1
ATOM 900 O O . LYS A 1 116 ? 20.487 23.488 -21.082 1.00 86.19 116 LYS A O 1
ATOM 905 N N . ALA A 1 117 ? 19.277 23.770 -19.210 1.00 84.69 117 ALA A N 1
ATOM 906 C CA . ALA A 1 117 ? 18.477 24.876 -19.733 1.00 84.69 117 ALA A CA 1
ATOM 907 C C . ALA A 1 117 ? 19.342 26.123 -19.981 1.00 84.69 117 ALA A C 1
ATOM 909 O O . ALA A 1 117 ? 19.271 26.708 -21.059 1.00 84.69 117 ALA A O 1
ATOM 910 N N . ARG A 1 118 ? 20.232 26.453 -19.037 1.00 82.19 118 ARG A N 1
ATOM 911 C CA . ARG A 1 118 ? 21.160 27.589 -19.135 1.00 82.19 118 ARG A CA 1
ATOM 912 C C . ARG A 1 118 ? 22.176 27.433 -20.274 1.00 82.19 118 ARG A C 1
ATOM 914 O O . ARG A 1 118 ? 22.428 28.378 -21.011 1.00 82.19 118 ARG A O 1
ATOM 921 N N . ALA A 1 119 ? 22.700 26.226 -20.492 1.00 80.50 119 ALA A N 1
ATOM 922 C CA . ALA A 1 119 ? 23.574 25.942 -21.635 1.00 80.50 119 ALA A CA 1
ATOM 923 C C . ALA A 1 119 ? 22.846 26.072 -22.988 1.00 80.50 119 ALA A C 1
ATOM 925 O O . ALA A 1 119 ? 23.423 26.529 -23.975 1.00 80.50 119 ALA A O 1
ATOM 926 N N . LYS A 1 120 ? 21.563 25.686 -23.046 1.00 79.31 120 LYS A N 1
ATOM 927 C CA . LYS A 1 120 ? 20.734 25.835 -24.250 1.00 79.31 120 LYS A CA 1
ATOM 928 C C . LYS A 1 120 ? 20.372 27.293 -24.530 1.00 79.31 120 LYS A C 1
ATOM 930 O O . LYS A 1 120 ? 20.336 27.664 -25.700 1.00 79.31 120 LYS A O 1
ATOM 935 N N . SER A 1 121 ? 20.115 28.099 -23.499 1.00 74.56 121 SER A N 1
ATOM 936 C CA . SER A 1 121 ? 19.809 29.521 -23.677 1.00 74.56 121 SER A CA 1
ATOM 937 C C . SER A 1 121 ? 21.037 30.306 -24.135 1.00 74.56 121 SER A C 1
ATOM 939 O O . SER A 1 121 ? 20.928 31.040 -25.112 1.00 74.56 121 SER A O 1
ATOM 941 N N . LEU A 1 122 ?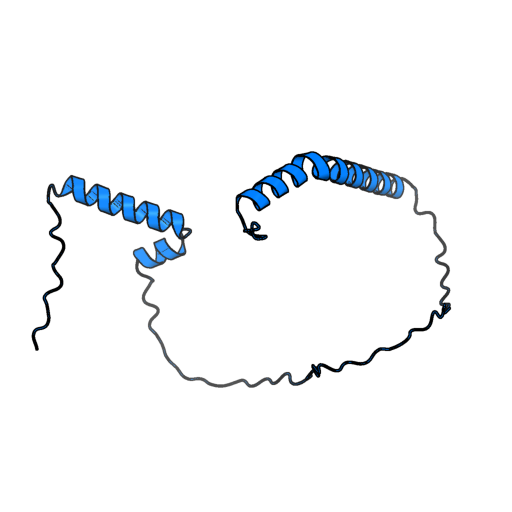 22.222 30.068 -23.556 1.00 69.31 122 LEU A N 1
ATOM 942 C CA . LEU A 1 122 ? 23.461 30.699 -24.037 1.00 69.31 122 LEU A CA 1
ATOM 943 C C . LEU A 1 122 ? 23.740 30.379 -25.512 1.00 69.31 122 LEU A C 1
ATOM 945 O O . LEU A 1 122 ? 24.107 31.269 -26.269 1.00 69.31 122 LEU A O 1
ATOM 949 N N . LYS A 1 123 ? 23.500 29.132 -25.942 1.00 63.38 123 LYS A N 1
ATOM 950 C CA . LYS A 1 123 ? 23.698 28.711 -27.339 1.00 63.38 123 LYS A CA 1
ATOM 951 C C . LYS A 1 123 ? 22.757 29.410 -28.331 1.00 63.38 123 LYS A C 1
ATOM 953 O O . LYS A 1 123 ? 23.092 29.501 -29.506 1.00 63.38 123 LYS A O 1
ATOM 958 N N . ARG A 1 124 ? 21.586 29.877 -27.880 1.00 63.03 124 ARG A N 1
ATOM 959 C CA . ARG A 1 124 ? 20.650 30.653 -28.712 1.00 63.03 124 ARG A CA 1
ATOM 960 C C . ARG A 1 124 ? 21.043 32.124 -28.798 1.00 63.03 124 ARG A C 1
ATOM 962 O O . ARG A 1 124 ? 20.871 32.716 -29.852 1.00 63.03 124 ARG A O 1
ATOM 969 N N . VAL A 1 125 ? 21.586 32.684 -27.718 1.00 62.81 125 VAL A N 1
ATOM 970 C CA . VAL A 1 125 ? 21.957 34.105 -27.649 1.00 62.81 125 VAL A CA 1
ATOM 971 C C . VAL A 1 125 ? 23.249 34.398 -28.414 1.00 62.81 125 VAL A C 1
ATOM 973 O O . VAL A 1 125 ? 23.348 35.436 -29.052 1.00 62.81 125 VAL A O 1
ATOM 976 N N . THR A 1 126 ? 24.231 33.492 -28.411 1.00 60.09 126 THR A N 1
ATOM 977 C CA . THR A 1 126 ? 25.534 33.754 -29.053 1.00 60.09 126 THR A CA 1
ATOM 978 C C . THR A 1 126 ? 25.639 33.297 -30.508 1.00 60.09 126 THR A C 1
ATOM 980 O O . THR A 1 126 ? 26.715 33.410 -31.087 1.00 60.09 126 THR A O 1
ATOM 983 N N . GLY A 1 127 ? 24.572 32.744 -31.104 1.00 61.22 127 GLY A N 1
ATOM 984 C CA . GLY A 1 127 ? 24.512 32.354 -32.527 1.00 61.22 127 GLY A CA 1
ATOM 985 C C . GLY A 1 127 ? 25.595 31.375 -33.021 1.00 61.22 127 GLY A C 1
ATOM 986 O O . GLY A 1 127 ? 25.656 31.062 -34.206 1.00 61.22 127 GLY A O 1
ATOM 987 N N . GLY A 1 128 ? 26.463 30.874 -32.140 1.00 52.53 128 GLY A N 1
ATOM 988 C CA . GLY A 1 128 ? 27.743 30.291 -32.523 1.00 52.53 128 GLY A CA 1
ATOM 989 C C . GLY A 1 128 ? 27.860 28.823 -32.142 1.00 52.53 128 GLY A C 1
ATOM 990 O O . GLY A 1 128 ? 27.666 28.429 -30.989 1.00 52.53 128 GLY A O 1
ATOM 991 N N . LYS A 1 129 ? 28.249 27.990 -33.113 1.00 56.47 129 LYS A N 1
ATOM 992 C CA . LYS A 1 129 ? 28.819 26.660 -32.861 1.00 56.47 129 LYS A CA 1
ATOM 993 C C . LYS A 1 129 ? 29.962 26.807 -31.849 1.00 56.47 129 LYS A C 1
ATOM 995 O O . LYS A 1 129 ? 31.055 27.227 -32.211 1.00 56.47 129 LYS A O 1
ATOM 1000 N N . VAL A 1 130 ? 29.734 26.412 -30.596 1.00 57.66 130 VAL A N 1
ATOM 1001 C CA . VAL A 1 130 ? 30.819 26.188 -29.633 1.00 57.66 130 VAL A CA 1
ATOM 1002 C C . VAL A 1 130 ? 31.700 25.084 -30.222 1.00 57.66 130 VAL A C 1
ATOM 1004 O O . VAL A 1 130 ? 31.311 23.912 -30.222 1.00 57.66 130 VAL A O 1
ATOM 1007 N N . LYS A 1 131 ? 32.848 25.460 -30.804 1.00 56.22 131 LYS A N 1
ATOM 1008 C CA . LYS A 1 131 ? 33.896 24.523 -31.221 1.00 56.22 131 LYS A CA 1
ATOM 1009 C C . LYS A 1 131 ? 34.227 23.670 -29.996 1.00 56.22 131 LYS A C 1
ATOM 1011 O O . LYS A 1 131 ? 34.698 24.189 -28.988 1.00 56.22 131 LYS A O 1
ATOM 1016 N N . LYS A 1 132 ? 33.957 22.361 -30.068 1.00 55.78 132 LYS A N 1
ATOM 1017 C CA . LYS A 1 132 ? 34.545 21.389 -29.140 1.00 55.78 132 LYS A CA 1
ATOM 1018 C C . LYS A 1 132 ? 36.058 21.575 -29.238 1.00 55.78 132 LYS A C 1
ATOM 1020 O O . LYS A 1 132 ? 36.624 21.277 -30.286 1.00 55.78 132 LYS A O 1
ATOM 1025 N N . GLY A 1 133 ? 36.683 22.093 -28.182 1.00 53.53 133 GLY A N 1
ATOM 1026 C CA . GLY A 1 133 ? 38.134 22.107 -28.054 1.00 53.53 133 GLY A CA 1
ATOM 1027 C C . GLY A 1 133 ? 38.636 20.675 -28.193 1.00 53.53 133 GLY A C 1
ATOM 1028 O O . GLY A 1 133 ? 38.354 19.828 -27.344 1.00 53.53 133 GLY A O 1
ATOM 1029 N N . GLY A 1 134 ? 39.284 20.393 -29.322 1.00 47.94 134 GLY A N 1
ATOM 1030 C CA . GLY A 1 134 ? 39.960 19.133 -29.564 1.00 47.94 134 GLY A CA 1
ATOM 1031 C C . GLY A 1 134 ? 41.038 18.951 -28.507 1.00 47.94 134 GLY A C 1
ATOM 1032 O O . GLY A 1 134 ? 41.829 19.854 -28.249 1.00 47.94 134 GLY A O 1
ATOM 1033 N N . LYS A 1 135 ? 41.032 17.779 -27.877 1.00 53.28 135 LYS A N 1
ATOM 1034 C CA . LYS A 1 135 ? 42.096 17.300 -27.001 1.00 53.28 135 LYS A CA 1
ATOM 1035 C C . LYS A 1 135 ? 43.376 17.270 -27.848 1.00 53.28 135 LYS A C 1
ATOM 1037 O O . LYS A 1 135 ? 43.521 16.388 -28.692 1.00 53.28 135 LYS A O 1
ATOM 1042 N N . ALA A 1 136 ? 44.243 18.269 -27.700 1.00 53.78 136 ALA A N 1
ATOM 1043 C CA . ALA A 1 136 ? 45.531 18.286 -28.376 1.00 53.78 136 ALA A CA 1
ATOM 1044 C C . ALA A 1 136 ? 46.341 17.083 -27.879 1.00 53.78 136 ALA A C 1
ATOM 1046 O O . ALA A 1 136 ? 46.571 16.923 -26.678 1.00 53.78 136 ALA A O 1
ATOM 1047 N N . GLY A 1 137 ? 46.691 16.197 -28.811 1.00 53.16 137 GLY A N 1
ATOM 1048 C CA . GLY A 1 137 ? 47.556 15.060 -28.554 1.00 53.16 137 GLY A CA 1
ATOM 1049 C C . GLY A 1 137 ? 48.914 15.548 -28.071 1.00 53.16 137 GLY A C 1
ATOM 1050 O O . GLY A 1 137 ? 49.604 16.283 -28.773 1.00 53.16 137 GLY A O 1
ATOM 1051 N N . LYS A 1 138 ? 49.289 15.121 -26.867 1.00 62.44 138 LYS A N 1
ATOM 1052 C CA . LYS A 1 138 ? 50.654 15.211 -26.360 1.00 62.44 138 LYS A CA 1
ATOM 1053 C C . LYS A 1 138 ? 51.480 14.213 -27.181 1.00 62.44 138 LYS A C 1
ATOM 1055 O O . LYS A 1 138 ? 51.318 13.005 -27.014 1.00 62.44 138 LYS A O 1
ATOM 1060 N N . LYS A 1 139 ? 52.242 14.709 -28.162 1.00 58.03 139 LYS A N 1
ATOM 1061 C CA . LYS A 1 139 ? 53.251 13.901 -28.860 1.00 58.03 139 LYS A CA 1
ATOM 1062 C C . LYS A 1 139 ? 54.387 13.562 -27.886 1.00 58.03 139 LYS A C 1
ATOM 1064 O O . LYS A 1 139 ? 54.592 14.289 -26.916 1.00 58.03 139 LYS A O 1
ATOM 1069 N N . LYS A 1 140 ? 54.985 12.405 -28.178 1.00 51.16 140 LYS A N 1
ATOM 1070 C CA . LYS A 1 140 ? 56.077 11.707 -27.492 1.00 51.16 140 LYS A CA 1
ATOM 1071 C C . LYS A 1 140 ? 57.215 12.620 -27.062 1.00 51.16 140 LYS A C 1
ATOM 1073 O O . LYS A 1 140 ? 57.539 13.526 -27.859 1.00 51.16 140 LYS A O 1
#

Secondary structure (DSSP, 8-state):
-PPPTT-HHHHHHHHHHIIIIIHHHHHHHHHHHHHHHHHHHHS------------------------------------------------------HHHHHHHHS-HHHHHHHHHHHHHHHHHHS--------------

Organism: NCBI:txid64517

Radius of gyration: 33.25 Å; chains: 1; bounding box: 72×67×73 Å

pLDDT: mean 71.59, std 19.83, range [41.72, 98.31]